Protein AF-A0A0S2FB53-F1 (afdb_monomer_lite)

Structure (mmCIF, N/CA/C/O backbone):
data_AF-A0A0S2FB53-F1
#
_entry.id   AF-A0A0S2FB53-F1
#
loop_
_atom_site.group_PDB
_atom_site.id
_atom_site.type_symbol
_atom_site.label_atom_id
_atom_site.label_alt_id
_atom_site.label_comp_id
_atom_site.label_asym_id
_atom_site.label_entity_id
_atom_site.label_seq_id
_atom_site.pdbx_PDB_ins_code
_atom_site.Cartn_x
_atom_site.Cartn_y
_atom_site.Cartn_z
_atom_site.occupancy
_atom_site.B_iso_or_equiv
_atom_site.auth_seq_id
_atom_site.auth_comp_id
_atom_site.auth_asym_id
_atom_site.auth_atom_id
_atom_site.pdbx_PDB_model_num
ATOM 1 N N . MET A 1 1 ? -30.052 -20.553 -35.237 1.00 57.91 1 MET A N 1
ATOM 2 C CA . MET A 1 1 ? -29.019 -20.891 -34.226 1.00 57.91 1 MET A CA 1
ATOM 3 C C . MET A 1 1 ? -27.598 -20.656 -34.739 1.00 57.91 1 MET A C 1
ATOM 5 O O . MET A 1 1 ? -26.773 -20.270 -33.929 1.00 57.91 1 MET A O 1
ATOM 9 N N . ALA A 1 2 ? -27.285 -20.896 -36.022 1.00 72.06 2 ALA A N 1
ATOM 10 C CA . ALA A 1 2 ? -25.935 -20.673 -36.561 1.00 72.06 2 ALA A CA 1
ATOM 11 C C . ALA A 1 2 ? -25.561 -19.177 -36.659 1.00 72.06 2 ALA A C 1
ATOM 13 O O . ALA A 1 2 ? -24.557 -18.786 -36.080 1.00 72.06 2 ALA A O 1
ATOM 14 N N . GLU A 1 3 ? -26.412 -18.334 -37.256 1.00 69.69 3 GLU A N 1
ATOM 15 C CA . GLU A 1 3 ? -26.141 -16.888 -37.428 1.00 69.69 3 GLU A CA 1
ATOM 16 C C . GLU A 1 3 ? -25.945 -16.129 -36.108 1.00 69.69 3 GLU A C 1
ATOM 18 O O . GLU A 1 3 ? -25.018 -15.338 -35.982 1.00 69.69 3 GLU A O 1
ATOM 23 N N . ALA A 1 4 ? -26.752 -16.418 -35.081 1.00 72.75 4 ALA A N 1
ATOM 24 C CA . ALA A 1 4 ? -26.628 -15.762 -33.773 1.00 72.75 4 ALA A CA 1
ATOM 25 C C . ALA A 1 4 ? -25.295 -16.066 -33.058 1.00 72.75 4 ALA A C 1
ATOM 27 O O . ALA A 1 4 ? -24.886 -15.324 -32.171 1.00 72.75 4 ALA A O 1
ATOM 28 N N . ARG A 1 5 ? -24.602 -17.156 -33.423 1.00 76.38 5 ARG A N 1
ATOM 29 C CA . ARG A 1 5 ? -23.259 -17.456 -32.895 1.00 76.38 5 ARG A CA 1
ATOM 30 C C . ARG A 1 5 ? -22.167 -16.671 -33.611 1.00 76.38 5 ARG A C 1
ATOM 32 O O . ARG A 1 5 ? -21.131 -16.414 -33.013 1.00 76.38 5 ARG A O 1
ATOM 39 N N . GLU A 1 6 ? -22.391 -16.338 -34.875 1.00 78.06 6 GLU A N 1
ATOM 40 C CA . GLU A 1 6 ? -21.415 -15.660 -35.726 1.00 78.06 6 GLU A CA 1
ATOM 41 C C . GLU A 1 6 ? -21.522 -14.134 -35.603 1.00 78.06 6 GLU A C 1
ATOM 43 O O . GLU A 1 6 ? -20.508 -13.439 -35.617 1.00 78.06 6 GLU A O 1
ATOM 48 N N . HIS A 1 7 ? -22.737 -13.618 -35.400 1.00 80.38 7 HIS A N 1
ATOM 49 C CA . HIS A 1 7 ? -23.019 -12.179 -35.372 1.00 80.38 7 HIS A CA 1
ATOM 50 C C . HIS A 1 7 ? -23.513 -11.655 -34.017 1.00 80.38 7 HIS A C 1
ATOM 52 O O . HIS A 1 7 ? -23.553 -10.444 -33.813 1.00 80.38 7 HIS A O 1
ATOM 58 N N . GLY A 1 8 ? -23.821 -12.545 -33.071 1.00 71.94 8 GLY A N 1
ATOM 59 C CA . GLY A 1 8 ? -24.488 -12.188 -31.820 1.00 71.94 8 GLY A CA 1
ATOM 60 C C . GLY A 1 8 ? -26.012 -12.159 -31.964 1.00 71.94 8 GLY A C 1
ATOM 61 O O . GLY A 1 8 ? -26.556 -12.187 -33.065 1.00 71.94 8 GLY A O 1
ATOM 62 N N . ASP A 1 9 ? -26.713 -12.172 -30.831 1.00 82.06 9 ASP A N 1
ATOM 63 C CA . ASP A 1 9 ? -28.168 -11.995 -30.781 1.00 82.06 9 ASP A CA 1
ATOM 64 C C . ASP A 1 9 ? -28.480 -10.508 -30.577 1.00 82.06 9 ASP A C 1
ATOM 66 O O . ASP A 1 9 ? -28.069 -9.938 -29.568 1.00 82.06 9 ASP A O 1
ATOM 70 N N . ASP A 1 10 ? -29.233 -9.893 -31.493 1.00 80.62 10 ASP A N 1
ATOM 71 C CA . ASP A 1 10 ? -29.646 -8.480 -31.415 1.00 80.62 10 ASP A CA 1
ATOM 72 C C . ASP A 1 10 ? -30.483 -8.157 -30.165 1.00 80.62 10 ASP A C 1
ATOM 74 O O . ASP A 1 10 ? -30.639 -6.995 -29.790 1.00 80.62 10 ASP A O 1
ATOM 78 N N . ARG A 1 11 ? -31.050 -9.176 -29.507 1.00 84.44 11 ARG A N 1
ATOM 79 C CA . ARG A 1 11 ? -31.791 -9.023 -28.245 1.00 84.44 11 ARG A CA 1
ATOM 80 C C . ARG A 1 11 ? -30.879 -9.001 -27.023 1.00 84.44 11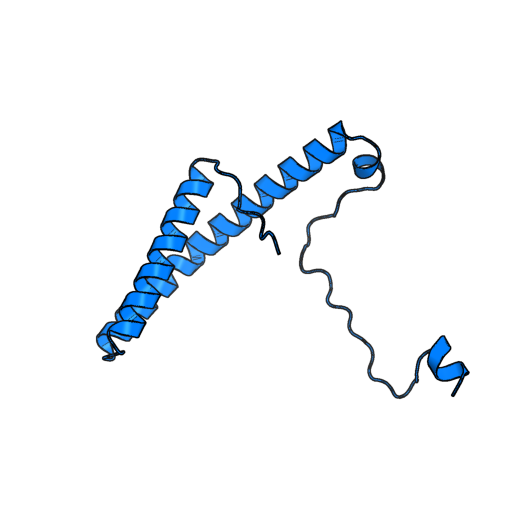 ARG A C 1
ATOM 82 O O . ARG A 1 11 ? -31.363 -8.741 -25.920 1.00 84.44 11 ARG A O 1
ATOM 89 N N . ALA A 1 12 ? -29.596 -9.318 -27.184 1.00 80.75 12 ALA A N 1
ATOM 90 C CA . ALA A 1 12 ? -28.641 -9.237 -26.096 1.00 80.75 12 ALA A CA 1
ATOM 91 C C . ALA A 1 12 ? -28.331 -7.761 -25.785 1.00 80.75 12 ALA A C 1
ATOM 93 O O . ALA A 1 12 ? -28.135 -6.965 -26.706 1.00 80.75 12 ALA A O 1
ATOM 94 N N . PRO A 1 13 ? -28.262 -7.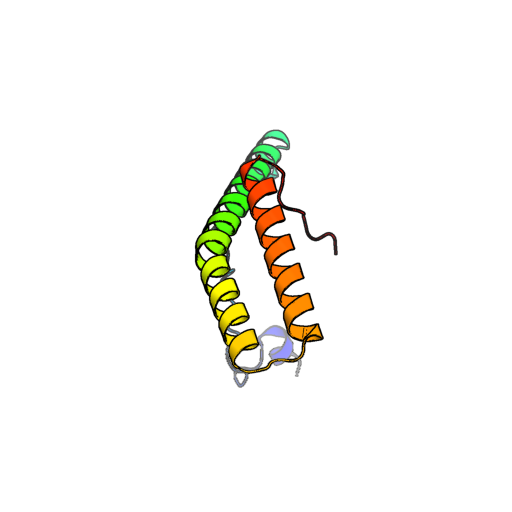370 -24.500 1.00 80.81 13 PRO A N 1
ATOM 95 C CA . PRO A 1 13 ? -27.767 -6.048 -24.142 1.00 80.81 13 PRO A CA 1
ATOM 96 C C . PRO A 1 13 ? -26.323 -5.878 -24.649 1.00 80.81 13 PRO A C 1
ATOM 98 O O . PRO A 1 13 ? -25.566 -6.856 -24.682 1.00 80.81 13 PRO A O 1
ATOM 101 N N . PRO A 1 14 ? -25.916 -4.657 -25.040 1.00 81.00 14 PRO A N 1
ATOM 102 C CA . PRO A 1 14 ? -24.568 -4.413 -25.531 1.00 81.00 14 PRO A CA 1
ATOM 103 C C . PRO A 1 14 ? -23.534 -4.797 -24.468 1.00 81.00 14 PRO A C 1
ATOM 105 O O . PRO A 1 14 ? -23.666 -4.451 -23.294 1.00 81.00 14 PRO A O 1
ATOM 108 N N . ILE A 1 15 ? -22.484 -5.506 -24.885 1.00 77.50 15 ILE A N 1
ATOM 109 C CA . ILE A 1 15 ? -21.343 -5.796 -24.015 1.00 77.50 15 ILE A CA 1
ATOM 110 C C . ILE A 1 15 ? -20.511 -4.519 -23.916 1.00 77.50 15 ILE A C 1
ATOM 112 O O . ILE A 1 15 ? -19.707 -4.217 -24.801 1.00 77.50 15 ILE A O 1
ATOM 116 N N . GLU A 1 16 ? -20.687 -3.772 -22.831 1.00 77.31 16 GLU A N 1
ATOM 117 C CA . GLU A 1 16 ? -19.760 -2.710 -22.458 1.00 77.31 16 GLU A CA 1
ATOM 118 C C . GLU A 1 16 ? -18.432 -3.355 -22.062 1.00 77.31 16 GLU A C 1
ATOM 120 O O . GLU A 1 16 ? -18.283 -3.940 -20.988 1.00 77.31 16 GLU A O 1
ATOM 125 N N . ARG A 1 17 ? -17.449 -3.301 -22.966 1.00 70.56 17 ARG A N 1
ATOM 126 C CA . ARG A 1 17 ? -16.083 -3.670 -22.601 1.00 70.56 17 ARG A CA 1
ATOM 127 C C . ARG A 1 17 ? -15.587 -2.601 -21.632 1.00 70.56 17 ARG A C 1
ATOM 129 O O . ARG A 1 17 ? -15.595 -1.431 -22.024 1.00 70.56 17 ARG A O 1
ATOM 136 N N . PRO A 1 18 ? -15.147 -2.961 -20.413 1.00 63.44 18 PRO A N 1
ATOM 137 C CA . PRO A 1 18 ? -14.517 -1.987 -19.545 1.00 63.44 18 PRO A CA 1
ATOM 138 C C . PRO A 1 18 ? -13.353 -1.376 -20.321 1.00 63.44 18 PRO A C 1
ATOM 140 O O . PRO A 1 18 ? -12.498 -2.092 -20.852 1.00 63.44 18 PRO A O 1
ATOM 143 N N . VAL A 1 19 ? -13.366 -0.049 -20.448 1.00 57.66 19 VAL A N 1
ATOM 144 C CA . VAL A 1 19 ? -12.200 0.685 -20.932 1.00 57.66 19 VAL A CA 1
ATOM 145 C C . VAL A 1 19 ? -11.062 0.272 -20.004 1.00 57.66 19 VAL A C 1
ATOM 147 O O . VAL A 1 19 ? -11.250 0.370 -18.790 1.00 57.66 19 VAL A O 1
ATOM 150 N N . PRO A 1 20 ? -9.934 -0.254 -20.513 1.00 57.84 20 PRO A N 1
ATOM 151 C CA . PRO A 1 20 ? -8.848 -0.668 -19.642 1.00 57.84 20 PRO A CA 1
ATOM 152 C C . PRO A 1 20 ? -8.494 0.503 -18.720 1.00 57.84 20 PRO A C 1
ATOM 154 O O . PRO A 1 20 ? -8.110 1.571 -19.189 1.00 57.84 20 PRO A O 1
ATOM 157 N N . GLU A 1 21 ? -8.647 0.305 -17.406 1.00 53.78 21 GLU A N 1
ATOM 158 C CA . GLU A 1 21 ? -8.446 1.330 -16.362 1.00 53.78 21 GLU A CA 1
ATOM 159 C C . GLU A 1 21 ? -7.007 1.876 -16.316 1.00 53.78 21 GLU A C 1
ATOM 161 O O . GLU A 1 21 ? -6.698 2.839 -15.618 1.00 53.78 21 GLU A O 1
ATOM 166 N N . SER A 1 22 ? -6.120 1.323 -17.136 1.00 51.56 22 SER A N 1
ATOM 167 C CA . SER A 1 22 ? -4.817 1.880 -17.443 1.00 51.56 22 SER A CA 1
ATOM 168 C C . SER A 1 22 ? -4.938 2.929 -18.557 1.00 51.56 22 SER A C 1
ATOM 170 O O . SER A 1 22 ? -4.861 2.618 -19.744 1.00 51.56 22 SER A O 1
ATOM 172 N N . GLN A 1 23 ? -4.979 4.209 -18.178 1.00 51.34 23 GLN A N 1
ATOM 173 C CA . GLN A 1 23 ? -4.667 5.330 -19.087 1.00 51.34 23 GLN A CA 1
ATOM 174 C C . GLN A 1 23 ? -3.178 5.361 -19.503 1.00 51.34 23 GLN A C 1
ATOM 176 O O . GLN A 1 23 ? -2.705 6.330 -20.097 1.00 51.34 23 GLN A O 1
ATOM 181 N N . ALA A 1 24 ? -2.384 4.347 -19.143 1.00 56.62 24 ALA A N 1
ATOM 182 C CA . ALA A 1 24 ? -1.042 4.191 -19.674 1.00 56.62 24 ALA A CA 1
ATOM 183 C C . ALA A 1 24 ? -1.129 3.628 -21.093 1.00 56.62 24 ALA A C 1
ATOM 185 O O . ALA A 1 24 ? -1.747 2.577 -21.275 1.00 56.62 24 ALA A O 1
ATOM 186 N N . PRO A 1 25 ? -0.498 4.262 -22.095 1.00 61.97 25 PRO A N 1
ATOM 187 C CA . PRO A 1 25 ? -0.260 3.564 -23.344 1.00 61.97 25 PRO A CA 1
ATOM 188 C C . PRO A 1 25 ? 0.559 2.308 -23.020 1.00 61.97 25 PRO A C 1
ATOM 190 O O . PRO A 1 25 ? 1.611 2.393 -22.379 1.00 61.97 25 PRO A O 1
ATOM 193 N N . GLY A 1 26 ? 0.038 1.143 -23.415 1.00 68.25 26 GLY A N 1
ATOM 194 C CA . GLY A 1 26 ? 0.792 -0.107 -23.370 1.00 68.25 26 GLY A CA 1
ATOM 195 C C . GLY A 1 26 ? 2.030 -0.033 -24.266 1.00 68.25 26 GLY A C 1
ATOM 196 O O . GLY A 1 26 ? 2.222 0.940 -25.000 1.00 68.25 26 GLY A O 1
ATOM 197 N N . ALA A 1 27 ? 2.871 -1.066 -24.214 1.00 75.00 27 ALA A N 1
ATOM 198 C CA . ALA A 1 27 ? 4.049 -1.140 -25.071 1.00 75.00 27 ALA A CA 1
ATOM 199 C C . ALA A 1 27 ? 3.644 -1.000 -26.543 1.00 75.00 27 ALA A C 1
ATOM 201 O O . ALA A 1 27 ? 2.750 -1.687 -27.040 1.00 75.00 27 ALA A O 1
ATOM 202 N N . THR A 1 28 ? 4.305 -0.092 -27.241 1.00 79.75 28 THR A N 1
ATOM 203 C CA . THR A 1 28 ? 4.119 0.091 -28.679 1.00 79.75 28 THR A CA 1
ATOM 204 C C . THR A 1 28 ? 4.744 -1.070 -29.461 1.00 79.75 28 THR A C 1
ATOM 206 O O . THR A 1 28 ? 5.655 -1.747 -28.984 1.00 79.75 28 THR A O 1
ATOM 209 N N . ALA A 1 29 ? 4.303 -1.290 -30.704 1.00 78.69 29 ALA A N 1
ATOM 210 C CA . ALA A 1 29 ? 4.839 -2.365 -31.547 1.00 78.69 29 ALA A CA 1
ATOM 211 C C . ALA A 1 29 ? 6.363 -2.267 -31.771 1.00 78.69 29 ALA A C 1
ATOM 213 O O . ALA A 1 29 ? 7.035 -3.289 -31.878 1.00 78.69 29 ALA A O 1
ATOM 214 N N . TRP A 1 30 ? 6.920 -1.049 -31.796 1.00 76.44 30 TRP A N 1
ATOM 215 C CA . TRP A 1 30 ? 8.365 -0.844 -31.910 1.00 76.44 30 TRP A CA 1
ATOM 216 C C . TRP A 1 30 ? 9.103 -1.208 -30.611 1.00 76.44 30 TRP A C 1
ATOM 218 O O . TRP A 1 30 ? 10.171 -1.813 -30.673 1.00 76.44 30 TRP A O 1
ATOM 228 N N . GLU A 1 31 ? 8.525 -0.927 -29.439 1.00 79.31 31 GLU A N 1
ATOM 229 C CA .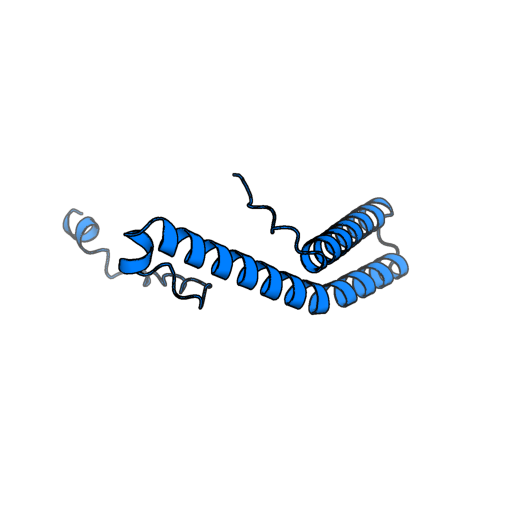 GLU A 1 31 ? 9.105 -1.285 -28.131 1.00 79.31 31 GLU A CA 1
ATOM 230 C C . GLU A 1 31 ? 9.131 -2.786 -27.893 1.00 79.31 31 GLU A C 1
ATOM 232 O O . GLU A 1 31 ? 10.064 -3.293 -27.281 1.00 79.31 31 GLU A O 1
ATOM 237 N N . LEU A 1 32 ? 8.125 -3.498 -28.400 1.00 82.44 32 LEU A N 1
ATOM 238 C CA . LEU A 1 32 ? 8.046 -4.954 -28.302 1.00 82.44 32 LEU A CA 1
ATOM 239 C C . LEU A 1 32 ? 9.057 -5.669 -29.209 1.00 82.44 32 LEU A C 1
ATOM 241 O O . LEU A 1 32 ? 9.341 -6.844 -28.995 1.00 82.44 32 LEU A O 1
ATOM 245 N N . SER A 1 33 ? 9.589 -4.981 -30.221 1.00 85.62 33 SER A N 1
ATOM 246 C CA . SER A 1 33 ? 10.472 -5.582 -31.227 1.00 85.62 33 SER A CA 1
ATOM 247 C C . SER A 1 33 ? 11.962 -5.574 -30.852 1.00 85.62 33 SER A C 1
ATOM 249 O O . SER A 1 33 ? 12.740 -6.309 -31.455 1.00 85.62 33 SER A O 1
ATOM 251 N N . ASP A 1 34 ? 12.362 -4.782 -29.850 1.00 90.50 34 ASP A N 1
ATOM 252 C CA . ASP A 1 34 ? 13.754 -4.627 -29.408 1.00 90.50 34 ASP A CA 1
ATOM 253 C C . ASP A 1 34 ? 13.871 -4.901 -27.893 1.00 90.50 34 ASP A C 1
ATOM 255 O O . ASP A 1 34 ? 13.282 -4.165 -27.094 1.00 90.50 34 ASP A O 1
ATOM 259 N N . PRO A 1 35 ? 14.661 -5.906 -27.461 1.00 87.94 35 PRO A N 1
ATOM 260 C CA . PRO A 1 35 ? 14.848 -6.232 -26.046 1.00 87.94 35 PRO A CA 1
ATOM 261 C C . PRO A 1 35 ? 15.317 -5.060 -25.170 1.00 87.94 35 PRO A C 1
ATOM 263 O O . PRO A 1 35 ? 14.931 -4.968 -24.002 1.00 87.94 35 PRO A O 1
ATOM 266 N N . VAL A 1 36 ? 16.143 -4.154 -25.703 1.00 90.62 36 VAL A N 1
ATOM 267 C CA . VAL A 1 36 ? 16.628 -2.982 -24.960 1.00 90.62 36 VAL A CA 1
ATOM 268 C C . VAL A 1 36 ? 15.479 -2.007 -24.722 1.00 90.62 36 VAL A C 1
ATOM 270 O O . VAL A 1 36 ? 15.295 -1.520 -23.605 1.00 90.62 36 VAL A O 1
ATOM 273 N N . ARG A 1 37 ? 14.659 -1.767 -25.749 1.00 86.19 37 ARG A N 1
ATOM 274 C CA . ARG A 1 37 ? 13.493 -0.875 -25.670 1.00 86.19 37 ARG A CA 1
ATOM 275 C C . ARG A 1 37 ? 12.398 -1.433 -24.782 1.00 86.19 37 ARG A C 1
ATOM 277 O O . ARG A 1 37 ? 11.810 -0.688 -23.997 1.00 86.19 37 ARG A O 1
ATOM 284 N N . TYR A 1 38 ? 12.177 -2.738 -24.847 1.00 86.31 38 TYR A N 1
ATOM 285 C CA . TYR A 1 38 ? 11.244 -3.414 -23.964 1.00 86.31 38 TYR A CA 1
ATOM 286 C C . TYR A 1 38 ? 11.637 -3.224 -22.491 1.00 86.31 38 TYR A C 1
ATOM 288 O O . TYR A 1 38 ? 10.813 -2.828 -21.667 1.00 86.31 38 TYR A O 1
ATOM 296 N N . ARG A 1 39 ? 12.927 -3.366 -22.164 1.00 87.81 39 ARG A N 1
ATOM 297 C CA . ARG A 1 39 ? 13.430 -3.116 -20.806 1.00 87.81 39 ARG A CA 1
ATOM 298 C C . ARG A 1 39 ? 13.233 -1.664 -20.353 1.00 87.81 39 ARG A C 1
ATOM 300 O O . ARG A 1 39 ? 12.906 -1.417 -19.192 1.00 87.81 39 ARG A O 1
ATOM 307 N N . GLU A 1 40 ? 13.411 -0.687 -21.242 1.00 87.88 40 GLU A N 1
ATOM 308 C CA . GLU A 1 40 ? 13.114 0.723 -20.941 1.00 87.88 40 GLU A CA 1
ATOM 309 C C . GLU A 1 40 ? 11.626 0.943 -20.635 1.00 87.88 40 GLU A C 1
ATOM 311 O O . GLU A 1 40 ? 11.293 1.681 -19.700 1.00 87.88 40 GLU A O 1
ATOM 316 N N . TYR A 1 41 ? 10.740 0.297 -21.396 1.00 86.94 41 TYR A N 1
ATOM 317 C CA . TYR A 1 41 ? 9.298 0.315 -21.163 1.00 86.94 41 TYR A CA 1
ATOM 318 C C . TYR A 1 41 ? 8.941 -0.263 -19.787 1.00 86.94 41 TYR A C 1
ATOM 320 O O . TYR A 1 41 ? 8.240 0.400 -19.017 1.00 86.94 41 TYR A O 1
ATOM 328 N N . GLU A 1 42 ? 9.489 -1.424 -19.420 1.00 87.44 42 GLU A N 1
ATOM 329 C CA . GLU A 1 42 ? 9.251 -2.042 -18.109 1.00 87.44 42 GLU A CA 1
ATOM 330 C C . GLU A 1 42 ? 9.689 -1.132 -16.959 1.00 87.44 42 GLU A C 1
ATOM 332 O O . GLU A 1 42 ? 8.944 -0.929 -15.999 1.00 87.44 42 GLU A O 1
ATOM 337 N N . LEU A 1 43 ? 10.862 -0.503 -17.073 1.00 88.38 43 LEU A N 1
ATOM 338 C CA . LEU A 1 43 ? 11.351 0.436 -16.063 1.00 88.38 43 LEU A CA 1
ATOM 339 C C . LEU A 1 43 ? 10.438 1.663 -15.916 1.00 88.38 43 LEU A C 1
ATOM 341 O O . LEU A 1 43 ? 10.250 2.159 -14.802 1.00 88.38 43 LEU A O 1
ATOM 345 N N . ARG A 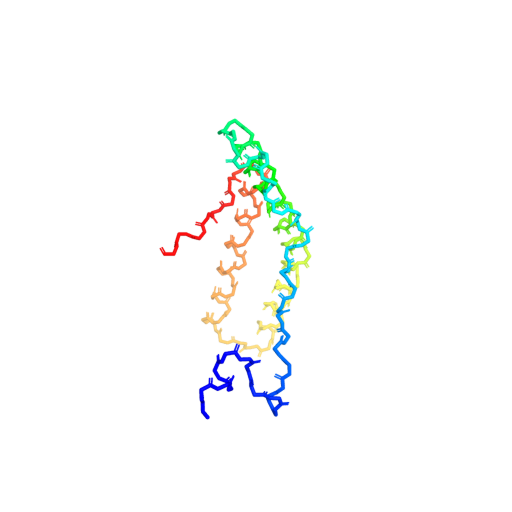1 44 ? 9.861 2.173 -17.013 1.00 88.06 44 ARG A N 1
ATOM 346 C CA . ARG A 1 44 ? 8.857 3.249 -16.947 1.00 88.06 44 ARG A CA 1
ATOM 347 C C . ARG A 1 44 ? 7.579 2.769 -16.264 1.00 88.06 44 ARG A C 1
ATOM 349 O O . ARG A 1 44 ? 7.076 3.481 -15.396 1.00 88.06 44 ARG A O 1
ATOM 356 N N . GLY A 1 45 ? 7.106 1.570 -16.602 1.00 85.88 45 GLY A N 1
ATOM 357 C CA . GLY A 1 45 ? 5.944 0.946 -15.967 1.00 85.88 45 GLY A CA 1
ATOM 358 C C . GLY A 1 45 ? 6.127 0.782 -14.458 1.00 85.88 45 GLY A C 1
ATOM 359 O O . GLY A 1 45 ? 5.290 1.232 -13.680 1.00 85.88 45 GLY A O 1
ATOM 360 N N . GLN A 1 46 ? 7.271 0.247 -14.025 1.00 87.19 46 GLN A N 1
ATOM 361 C CA . GLN A 1 46 ? 7.599 0.079 -12.605 1.00 87.19 46 GLN A CA 1
ATOM 362 C C . GLN A 1 46 ? 7.655 1.414 -11.852 1.00 87.19 46 GLN A C 1
ATOM 364 O O . GLN A 1 46 ? 7.139 1.516 -10.737 1.00 87.19 46 GLN A O 1
ATOM 369 N N . ARG A 1 47 ? 8.256 2.455 -12.449 1.00 88.31 47 ARG A N 1
ATOM 370 C CA . ARG A 1 47 ? 8.294 3.800 -11.848 1.00 88.31 47 ARG A CA 1
ATOM 371 C C . ARG A 1 47 ? 6.897 4.383 -11.675 1.00 88.31 47 ARG A C 1
ATOM 373 O O . ARG A 1 47 ? 6.607 4.933 -10.616 1.00 88.31 47 ARG A O 1
ATOM 380 N N . ARG A 1 48 ? 6.044 4.243 -12.689 1.00 88.12 48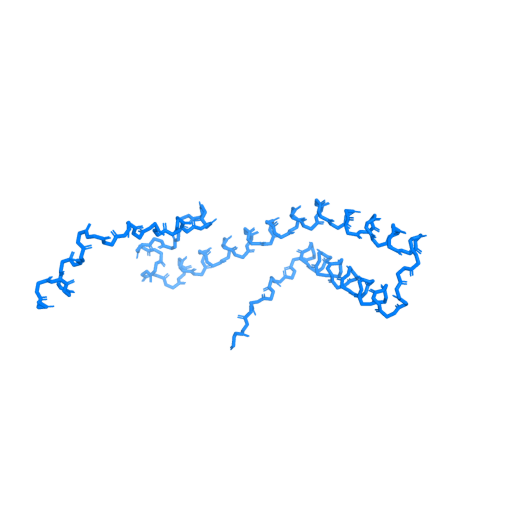 ARG A N 1
ATOM 381 C CA . ARG A 1 48 ? 4.662 4.721 -12.646 1.00 88.12 48 ARG A CA 1
ATOM 382 C C . ARG A 1 48 ? 3.853 3.994 -11.574 1.00 88.12 48 ARG A C 1
ATOM 384 O O . ARG A 1 48 ? 3.274 4.652 -10.721 1.00 88.12 48 ARG A O 1
ATOM 391 N N . LEU A 1 49 ? 3.900 2.661 -11.557 1.00 87.00 49 LEU A N 1
ATOM 392 C CA . LEU A 1 49 ? 3.205 1.848 -10.556 1.00 87.00 49 LEU A CA 1
ATOM 393 C C . LEU A 1 49 ? 3.631 2.223 -9.129 1.00 87.00 49 LEU A C 1
ATOM 395 O O . LEU A 1 49 ? 2.797 2.354 -8.237 1.00 87.00 49 LEU A O 1
ATOM 399 N N . ARG A 1 50 ? 4.933 2.450 -8.916 1.00 90.06 50 ARG A N 1
ATOM 400 C CA . ARG A 1 50 ? 5.458 2.941 -7.636 1.00 90.06 50 ARG A CA 1
ATOM 401 C C . ARG A 1 50 ? 4.849 4.292 -7.257 1.00 90.06 50 ARG A C 1
ATOM 403 O O . ARG A 1 50 ? 4.433 4.455 -6.116 1.00 90.06 50 ARG A O 1
ATOM 410 N N . GLN A 1 51 ? 4.824 5.255 -8.177 1.00 90.75 51 GLN A N 1
ATOM 411 C CA . GLN A 1 51 ? 4.274 6.590 -7.918 1.00 90.75 51 GLN A CA 1
ATOM 412 C C . GLN A 1 51 ? 2.779 6.532 -7.593 1.00 90.75 51 GLN A C 1
ATOM 414 O O . GLN A 1 51 ? 2.361 7.098 -6.587 1.00 90.75 51 GLN A O 1
ATOM 419 N N . GLU A 1 52 ? 2.000 5.799 -8.388 1.00 90.94 52 GLU A N 1
ATOM 420 C CA . GLU A 1 52 ? 0.558 5.629 -8.181 1.00 90.94 52 GLU A CA 1
ATOM 421 C C . GLU A 1 52 ? 0.263 4.968 -6.828 1.00 90.94 52 GLU A C 1
ATOM 423 O O . GLU A 1 52 ? -0.573 5.461 -6.070 1.00 90.94 52 GLU A O 1
ATOM 428 N N . TYR A 1 53 ? 1.010 3.917 -6.468 1.00 91.06 53 TYR A N 1
ATOM 429 C CA . TYR A 1 53 ? 0.886 3.290 -5.152 1.00 91.06 53 TYR A CA 1
ATOM 430 C C . TYR A 1 53 ? 1.191 4.277 -4.021 1.00 91.06 53 TYR A C 1
ATOM 432 O O . TYR A 1 53 ? 0.441 4.347 -3.050 1.00 91.06 53 TYR A O 1
ATOM 440 N N . LEU A 1 54 ? 2.295 5.030 -4.116 1.00 94.19 54 LEU A N 1
ATOM 441 C CA . LEU A 1 54 ? 2.684 5.984 -3.075 1.00 94.19 54 LEU A CA 1
ATOM 442 C C . LEU A 1 54 ? 1.627 7.076 -2.894 1.00 94.19 54 LEU A C 1
ATOM 444 O O . LEU A 1 54 ? 1.264 7.360 -1.755 1.00 94.19 54 LEU A O 1
ATOM 448 N N . MET A 1 55 ? 1.089 7.618 -3.988 1.00 94.06 55 MET A N 1
ATOM 449 C CA . MET A 1 55 ? 0.009 8.608 -3.945 1.00 94.06 55 MET A CA 1
ATOM 450 C C . MET A 1 55 ? -1.254 8.046 -3.284 1.00 94.06 55 MET A C 1
ATOM 452 O O . MET A 1 55 ? -1.816 8.677 -2.388 1.00 94.06 55 MET A O 1
ATOM 456 N N . ALA A 1 56 ? -1.678 6.841 -3.676 1.00 94.06 56 ALA A N 1
ATOM 457 C CA . ALA A 1 56 ? -2.840 6.190 -3.078 1.00 94.06 56 ALA A CA 1
ATOM 458 C C . ALA A 1 56 ? -2.624 5.912 -1.581 1.00 94.06 56 ALA A C 1
ATOM 460 O O . ALA A 1 56 ? -3.496 6.191 -0.759 1.00 94.06 56 ALA A O 1
ATOM 461 N N . ALA A 1 57 ? -1.442 5.417 -1.202 1.00 93.50 57 ALA A N 1
ATOM 462 C CA . ALA A 1 57 ? -1.101 5.152 0.191 1.00 93.50 57 ALA A CA 1
ATOM 463 C C . ALA A 1 57 ? -1.087 6.437 1.035 1.00 93.50 57 ALA A C 1
ATOM 465 O O . ALA A 1 57 ? -1.602 6.432 2.151 1.00 93.50 57 ALA A O 1
ATOM 466 N N . GLU A 1 58 ? -0.547 7.541 0.511 1.00 95.12 58 GLU A N 1
ATOM 467 C CA . GLU A 1 58 ? -0.541 8.848 1.184 1.00 95.12 58 GLU A CA 1
ATOM 468 C C . GLU A 1 58 ? -1.954 9.382 1.438 1.00 95.12 58 GLU A C 1
ATOM 470 O O . GLU A 1 58 ? -2.214 9.943 2.503 1.00 95.12 58 GLU A O 1
ATOM 475 N N . GLN A 1 59 ? -2.875 9.164 0.499 1.00 95.88 59 GLN A N 1
ATOM 476 C CA . GLN A 1 59 ? -4.262 9.598 0.633 1.00 95.88 59 GLN A CA 1
ATOM 477 C C . GLN A 1 59 ? -5.083 8.700 1.571 1.00 95.88 59 GLN A C 1
ATOM 479 O O . GLN A 1 59 ? -5.906 9.196 2.347 1.00 95.88 59 GLN A O 1
ATOM 484 N N . GLU A 1 60 ? -4.898 7.383 1.490 1.00 95.62 60 GLU A N 1
ATOM 485 C CA . GLU A 1 60 ? -5.779 6.417 2.146 1.00 95.62 60 GLU A CA 1
ATOM 486 C C . GLU A 1 60 ? -5.323 6.049 3.560 1.00 95.62 60 GLU A C 1
ATOM 488 O O . GLU A 1 60 ? -6.162 5.957 4.457 1.00 95.62 60 GLU A O 1
ATOM 493 N N . LEU A 1 61 ? -4.019 5.876 3.818 1.00 96.69 61 LEU A N 1
ATOM 494 C CA . LEU A 1 61 ? -3.519 5.443 5.135 1.00 96.69 61 LEU A CA 1
ATOM 495 C C . LEU A 1 61 ? -4.047 6.282 6.315 1.00 96.69 61 LEU A C 1
ATOM 497 O O . LEU A 1 61 ? -4.447 5.685 7.320 1.00 96.69 61 LEU A O 1
ATOM 501 N N . PRO A 1 62 ? -4.114 7.628 6.237 1.00 97.75 62 PRO A N 1
ATOM 502 C CA . PRO A 1 62 ? -4.698 8.434 7.308 1.00 97.75 62 PRO A CA 1
ATOM 503 C C . PRO A 1 62 ? -6.172 8.101 7.572 1.00 97.75 62 PRO A C 1
ATOM 505 O O . PRO A 1 62 ? -6.596 8.051 8.727 1.00 97.75 62 PRO A O 1
ATOM 508 N N . LYS A 1 63 ? -6.949 7.814 6.519 1.00 97.50 63 LYS A N 1
ATOM 509 C CA . LYS A 1 63 ? -8.366 7.440 6.635 1.00 97.50 63 LYS A CA 1
ATOM 510 C C . LYS A 1 63 ? -8.516 6.091 7.331 1.00 97.50 63 LYS A C 1
ATOM 512 O O . LYS A 1 63 ? -9.322 5.970 8.249 1.00 97.50 63 LYS A O 1
ATOM 517 N N . TRP A 1 64 ? -7.705 5.100 6.956 1.00 97.56 64 TRP A N 1
ATOM 518 C CA . TRP A 1 64 ? -7.706 3.781 7.598 1.00 97.56 64 TRP A CA 1
ATOM 519 C C . TRP A 1 64 ? -7.331 3.854 9.081 1.00 97.56 64 TRP A C 1
ATOM 521 O O . TRP A 1 64 ? -7.961 3.191 9.902 1.00 97.56 64 TRP A O 1
ATOM 531 N N . LYS A 1 65 ? -6.363 4.703 9.448 1.00 97.94 65 LYS A N 1
ATOM 532 C CA . LYS A 1 65 ? -6.016 4.958 10.856 1.00 97.94 65 LYS A CA 1
ATOM 533 C C . LYS A 1 65 ? -7.179 5.579 11.629 1.00 97.94 65 LYS A C 1
ATOM 535 O O . LYS A 1 65 ? -7.532 5.080 12.693 1.00 97.94 65 LYS A O 1
ATOM 540 N N . ALA A 1 66 ? -7.829 6.596 11.066 1.00 98.12 66 ALA A N 1
ATOM 541 C CA . ALA A 1 66 ? -8.999 7.213 11.689 1.00 98.12 66 ALA A CA 1
ATOM 542 C C . ALA A 1 66 ? -10.169 6.222 11.849 1.00 98.12 66 ALA A C 1
ATOM 544 O O . ALA A 1 66 ? -10.848 6.216 12.877 1.00 98.12 66 ALA A O 1
ATOM 545 N N . LEU A 1 67 ? -10.394 5.349 10.860 1.00 97.69 67 LEU A N 1
ATOM 546 C CA . LEU A 1 67 ? -11.393 4.281 10.943 1.00 97.69 67 LEU A CA 1
ATOM 547 C C . LEU A 1 67 ? -11.057 3.265 12.037 1.00 97.69 67 LEU A C 1
ATOM 549 O O . LEU A 1 67 ? -11.954 2.855 12.771 1.00 97.69 67 LEU A O 1
ATOM 553 N N . LEU A 1 68 ? -9.784 2.891 12.178 1.00 97.88 68 LEU A N 1
ATOM 554 C CA . LEU A 1 68 ? -9.326 2.010 13.247 1.00 97.88 68 LEU A CA 1
ATOM 555 C C . LEU A 1 68 ? -9.583 2.623 14.629 1.00 97.88 68 LEU A C 1
ATOM 557 O O . LEU A 1 68 ? -10.101 1.943 15.514 1.00 97.88 68 LEU A O 1
ATOM 561 N N . ASP A 1 69 ? -9.270 3.905 14.815 1.00 97.94 69 ASP A N 1
ATOM 562 C CA . ASP A 1 69 ? -9.521 4.601 16.080 1.00 97.94 69 ASP A CA 1
ATOM 563 C C . ASP A 1 69 ? -11.018 4.683 16.391 1.00 97.94 69 ASP A C 1
ATOM 565 O O . ASP A 1 69 ? -11.441 4.410 17.517 1.00 97.94 69 ASP A O 1
ATOM 569 N N . ARG A 1 70 ? -11.846 4.951 15.375 1.00 97.94 70 ARG A N 1
ATOM 570 C CA . ARG A 1 70 ? -13.304 4.917 15.518 1.00 97.94 70 ARG A CA 1
ATOM 571 C C . ARG A 1 70 ? -13.815 3.522 15.883 1.00 97.94 70 ARG A C 1
ATOM 573 O O . ARG A 1 70 ? -14.675 3.416 16.751 1.00 97.94 70 ARG A O 1
ATOM 580 N N . ALA A 1 71 ? -13.278 2.469 15.268 1.00 96.88 71 ALA A N 1
ATOM 581 C CA . ALA A 1 71 ? -13.647 1.086 15.560 1.00 96.88 71 ALA A CA 1
ATOM 582 C C . ALA A 1 71 ? -13.296 0.691 17.004 1.00 96.88 71 ALA A C 1
ATOM 584 O O . ALA A 1 71 ? -14.079 0.009 17.668 1.00 96.88 71 ALA A O 1
ATOM 585 N N . ARG A 1 72 ? -12.153 1.161 17.525 1.00 96.88 72 ARG A N 1
ATOM 586 C CA . ARG A 1 72 ? -11.794 0.986 18.943 1.00 96.88 72 ARG A CA 1
ATOM 587 C C . ARG A 1 72 ? -12.801 1.679 19.854 1.00 96.88 72 ARG A C 1
ATOM 589 O O . ARG A 1 72 ? -13.283 1.065 20.800 1.00 96.88 72 ARG A O 1
ATOM 596 N N . ALA A 1 73 ? -13.149 2.929 19.546 1.00 97.50 73 ALA A N 1
ATOM 597 C CA . ALA A 1 73 ? -14.108 3.702 20.331 1.00 97.50 73 ALA A CA 1
ATOM 598 C C . ALA A 1 73 ? -15.523 3.097 20.309 1.00 97.50 73 ALA A C 1
ATOM 600 O O . ALA A 1 73 ? -16.247 3.199 21.294 1.00 97.50 73 ALA A O 1
ATOM 601 N N . SER A 1 74 ? -15.912 2.432 19.216 1.00 96.81 74 SER A N 1
ATOM 602 C CA . SER A 1 74 ? -17.202 1.741 19.103 1.00 96.81 74 SER A CA 1
ATOM 603 C C . SER A 1 74 ? -17.209 0.323 19.687 1.00 96.81 74 SER A C 1
ATOM 605 O O . SER A 1 74 ? -18.196 -0.387 19.516 1.00 96.81 74 SER A O 1
ATOM 607 N N . GLY A 1 75 ? -16.125 -0.119 20.332 1.00 97.06 75 GLY A N 1
ATOM 608 C CA . GLY A 1 75 ? -16.053 -1.436 20.967 1.00 97.06 75 GLY A CA 1
ATOM 609 C C . GLY A 1 75 ? -15.942 -2.608 19.988 1.00 97.06 75 GLY A C 1
ATOM 610 O O . GLY A 1 75 ? -16.450 -3.691 20.274 1.00 97.06 75 GLY A O 1
ATOM 611 N N . ALA A 1 76 ? -15.309 -2.413 18.825 1.00 96.94 76 ALA A N 1
ATOM 612 C CA . ALA A 1 76 ? -15.085 -3.506 17.881 1.00 96.94 76 ALA A CA 1
ATOM 613 C C . ALA A 1 76 ? -14.250 -4.645 18.512 1.00 96.94 76 ALA A C 1
ATOM 615 O O . ALA A 1 76 ? -13.407 -4.386 19.377 1.00 96.94 76 ALA A O 1
ATOM 616 N N . PRO A 1 77 ? -14.436 -5.907 18.071 1.00 97.94 77 PRO A N 1
ATOM 617 C CA . PRO A 1 77 ? -13.733 -7.047 18.649 1.00 97.94 77 PRO A CA 1
ATOM 618 C C . PRO A 1 77 ? -12.203 -6.894 18.580 1.00 97.94 77 PRO A C 1
ATOM 620 O O . PRO A 1 77 ? -11.684 -6.502 17.530 1.00 97.94 77 PRO A O 1
ATOM 623 N N . PRO A 1 78 ? -11.450 -7.283 19.630 1.00 96.25 78 PRO A N 1
ATOM 624 C CA . PRO A 1 78 ? -9.991 -7.146 19.655 1.00 96.25 78 PRO A CA 1
ATOM 625 C C . PRO A 1 78 ? -9.278 -7.807 18.470 1.00 96.25 78 PRO A C 1
ATOM 627 O O . PRO A 1 78 ? -8.305 -7.260 17.960 1.00 96.25 78 PRO A O 1
ATOM 630 N N . ALA A 1 79 ? -9.787 -8.947 17.991 1.00 96.25 79 ALA A N 1
ATOM 631 C CA . ALA A 1 79 ? -9.232 -9.646 16.831 1.00 96.25 79 ALA A CA 1
ATOM 632 C C . ALA A 1 79 ? -9.321 -8.808 15.542 1.00 96.25 79 ALA A C 1
ATOM 634 O O . ALA A 1 79 ? -8.364 -8.750 14.776 1.00 96.25 79 ALA A O 1
ATOM 635 N N . VAL A 1 80 ? -10.438 -8.101 15.341 1.00 95.81 80 VAL A N 1
ATOM 636 C CA . VAL A 1 80 ? -10.648 -7.222 14.179 1.00 95.81 80 VAL A CA 1
ATOM 637 C C . VAL A 1 80 ? -9.725 -6.006 14.253 1.00 95.81 80 VAL A C 1
ATOM 639 O O . VAL A 1 80 ? -9.130 -5.612 13.251 1.00 95.81 80 VAL A O 1
ATOM 642 N N . ILE A 1 81 ? -9.560 -5.435 15.451 1.00 98.12 81 ILE A N 1
ATOM 643 C CA . ILE A 1 81 ? -8.620 -4.332 15.691 1.00 98.12 81 ILE A CA 1
ATOM 644 C C . ILE A 1 81 ? -7.182 -4.766 15.383 1.00 98.12 81 ILE A C 1
ATOM 646 O O . ILE A 1 81 ? -6.474 -4.043 14.683 1.00 98.12 81 ILE A O 1
ATOM 650 N N . ALA A 1 82 ? -6.769 -5.946 15.853 1.00 97.75 82 ALA A N 1
ATOM 651 C CA . ALA A 1 82 ? -5.430 -6.482 15.620 1.00 97.75 82 ALA A CA 1
ATOM 652 C C . ALA A 1 82 ? -5.158 -6.732 14.129 1.00 97.75 82 ALA A C 1
ATOM 654 O O . ALA A 1 82 ? -4.128 -6.305 13.608 1.00 97.75 82 ALA A O 1
ATOM 655 N N . GLU A 1 83 ? -6.104 -7.346 13.415 1.00 97.12 83 GLU A N 1
ATOM 656 C CA . GLU A 1 83 ? -5.971 -7.577 11.975 1.00 97.12 83 GLU A CA 1
ATOM 657 C C . GLU A 1 83 ? -5.845 -6.255 11.199 1.00 97.12 83 GLU A C 1
ATOM 659 O O . GLU A 1 83 ? -4.985 -6.113 10.325 1.00 97.12 83 GLU A O 1
ATOM 664 N N . ALA A 1 84 ? -6.672 -5.261 11.532 1.00 96.94 84 ALA A N 1
ATOM 665 C CA . ALA A 1 84 ? -6.612 -3.945 10.907 1.00 96.94 84 ALA A CA 1
ATOM 666 C C . ALA A 1 84 ? -5.276 -3.231 11.186 1.00 96.94 84 ALA A C 1
ATOM 668 O O . ALA A 1 84 ? -4.693 -2.641 10.274 1.00 96.94 84 ALA A O 1
ATOM 669 N N . GLN A 1 85 ? -4.751 -3.323 12.413 1.00 98.00 85 GLN A N 1
ATOM 670 C CA . GLN A 1 85 ? -3.430 -2.791 12.767 1.00 98.00 85 GLN A CA 1
ATOM 671 C C . GLN A 1 85 ? -2.313 -3.430 11.942 1.00 98.00 85 GLN A C 1
ATOM 673 O O . GLN A 1 85 ? -1.454 -2.716 11.422 1.00 98.00 85 GLN A O 1
ATOM 678 N N . ASP A 1 86 ? -2.328 -4.753 11.798 1.00 97.88 86 ASP A N 1
ATOM 679 C CA . ASP A 1 86 ? -1.311 -5.465 11.028 1.00 97.88 86 ASP A CA 1
ATOM 680 C C . ASP A 1 86 ? -1.366 -5.103 9.542 1.00 97.88 86 ASP A C 1
ATOM 682 O O . ASP A 1 86 ? -0.321 -4.901 8.918 1.00 97.88 86 ASP A O 1
ATOM 686 N N . LYS A 1 87 ? -2.567 -4.947 8.972 1.00 96.69 87 LYS A N 1
ATOM 687 C CA . LYS A 1 87 ? -2.731 -4.478 7.588 1.00 96.69 87 LYS A CA 1
ATOM 688 C C . LYS A 1 87 ? -2.179 -3.066 7.400 1.00 96.69 87 LYS A C 1
ATOM 690 O O . LYS A 1 87 ? -1.414 -2.848 6.463 1.00 96.69 87 LYS A O 1
ATOM 695 N N . ILE A 1 88 ? -2.493 -2.133 8.304 1.00 97.88 88 ILE A N 1
ATOM 696 C CA . ILE A 1 88 ? -1.943 -0.767 8.261 1.00 97.88 88 ILE A CA 1
ATOM 697 C C . ILE A 1 88 ? -0.412 -0.804 8.355 1.00 97.88 88 ILE A C 1
ATOM 699 O O . ILE A 1 88 ? 0.255 -0.206 7.513 1.00 97.88 88 ILE A O 1
ATOM 703 N N . ARG A 1 89 ? 0.157 -1.575 9.292 1.00 97.69 89 ARG A N 1
ATOM 704 C CA . ARG A 1 89 ? 1.615 -1.720 9.440 1.00 97.69 89 ARG A CA 1
ATOM 705 C C . ARG A 1 89 ? 2.272 -2.226 8.153 1.00 97.69 89 ARG A C 1
ATOM 707 O O . ARG A 1 89 ? 3.310 -1.710 7.747 1.00 97.69 89 ARG A O 1
ATOM 714 N N . ARG A 1 90 ? 1.687 -3.237 7.501 1.00 95.75 90 ARG A N 1
ATOM 715 C CA . ARG A 1 90 ? 2.210 -3.780 6.234 1.00 95.75 90 ARG A CA 1
ATOM 716 C C . ARG A 1 90 ? 2.173 -2.742 5.116 1.00 95.75 90 ARG A C 1
ATOM 718 O O . ARG A 1 90 ? 3.142 -2.630 4.371 1.00 95.75 90 ARG A O 1
ATOM 725 N N . LEU A 1 91 ? 1.096 -1.965 5.019 1.00 94.50 91 LEU A N 1
ATOM 726 C CA . LEU A 1 91 ? 0.979 -0.893 4.029 1.00 94.50 91 LEU A CA 1
ATOM 727 C C . LEU A 1 91 ? 2.025 0.212 4.252 1.00 94.50 91 LEU A C 1
ATOM 729 O O . LEU A 1 91 ? 2.622 0.677 3.282 1.00 94.50 91 LEU A O 1
ATOM 733 N N . GLU A 1 92 ? 2.300 0.589 5.503 1.00 95.69 92 GLU A N 1
ATOM 734 C CA . GLU A 1 92 ? 3.347 1.564 5.855 1.00 95.69 92 GLU A CA 1
ATOM 735 C C . GLU A 1 92 ? 4.757 1.044 5.555 1.00 95.69 92 GLU A C 1
ATOM 737 O O . GLU A 1 92 ? 5.583 1.759 4.979 1.00 95.69 92 GLU A O 1
ATOM 742 N N . ALA A 1 93 ? 5.032 -0.217 5.896 1.00 95.31 93 ALA A N 1
ATOM 743 C CA . ALA A 1 93 ? 6.293 -0.867 5.553 1.00 95.31 93 ALA A CA 1
ATOM 744 C C . ALA A 1 93 ? 6.495 -0.889 4.030 1.00 95.31 93 ALA A C 1
ATOM 746 O O . ALA A 1 93 ? 7.557 -0.516 3.535 1.00 95.31 93 ALA A O 1
ATOM 747 N N . ARG A 1 94 ? 5.441 -1.224 3.277 1.00 93.25 94 ARG A N 1
ATOM 748 C CA . ARG A 1 94 ? 5.454 -1.229 1.812 1.00 93.25 94 ARG A CA 1
ATOM 749 C C . ARG A 1 94 ? 5.693 0.163 1.230 1.00 93.25 94 ARG A C 1
ATOM 751 O O . ARG A 1 94 ? 6.507 0.314 0.323 1.00 93.25 94 ARG A O 1
ATOM 758 N N . GLN A 1 95 ? 5.016 1.185 1.752 1.00 94.19 95 GLN A N 1
ATOM 759 C CA . GLN A 1 95 ? 5.232 2.577 1.353 1.00 94.19 95 GLN A CA 1
ATOM 760 C C . GLN A 1 95 ? 6.694 2.991 1.577 1.00 94.19 95 GLN A C 1
ATOM 762 O O . GLN A 1 95 ? 7.299 3.629 0.717 1.00 94.19 95 GLN A O 1
ATOM 767 N N . THR A 1 96 ? 7.273 2.587 2.707 1.00 94.75 96 THR A N 1
ATOM 768 C CA . THR A 1 96 ? 8.665 2.888 3.063 1.00 94.75 96 THR A CA 1
ATOM 769 C C . THR A 1 96 ? 9.647 2.197 2.117 1.00 94.75 96 THR A C 1
ATOM 771 O O . THR A 1 96 ? 10.508 2.862 1.547 1.00 94.75 96 THR A O 1
ATOM 774 N N . ALA A 1 97 ? 9.467 0.899 1.861 1.00 92.62 97 ALA A N 1
ATOM 775 C CA . ALA A 1 97 ? 10.249 0.136 0.886 1.00 92.62 97 ALA A CA 1
ATOM 776 C C . ALA A 1 97 ? 10.222 0.785 -0.512 1.00 92.62 97 ALA A C 1
ATOM 778 O O . ALA A 1 97 ? 11.258 1.026 -1.133 1.00 92.62 97 ALA A O 1
ATOM 779 N N . LEU A 1 98 ? 9.032 1.163 -0.990 1.00 92.00 98 LEU A N 1
ATOM 780 C CA . LEU A 1 98 ? 8.865 1.818 -2.289 1.00 92.00 98 LEU A CA 1
ATOM 781 C C . LEU A 1 98 ? 9.530 3.202 -2.347 1.00 92.00 98 LEU A C 1
ATOM 783 O O . LEU A 1 98 ? 10.112 3.546 -3.379 1.00 92.00 98 LEU A O 1
ATOM 787 N N . ARG A 1 99 ? 9.499 3.985 -1.257 1.00 92.69 99 ARG A N 1
ATOM 788 C CA . ARG A 1 99 ? 10.243 5.257 -1.151 1.00 92.69 99 ARG A CA 1
ATOM 789 C C . ARG A 1 99 ? 11.756 5.043 -1.191 1.00 92.69 99 ARG A C 1
ATOM 791 O O . ARG A 1 99 ? 12.455 5.844 -1.803 1.00 92.69 99 ARG A O 1
ATOM 798 N N . ASN A 1 100 ? 12.238 3.937 -0.629 1.00 92.62 100 ASN A N 1
ATOM 799 C CA . ASN A 1 100 ? 13.646 3.533 -0.675 1.00 92.62 100 ASN A CA 1
ATOM 800 C C . ASN A 1 100 ? 14.073 2.972 -2.043 1.00 92.62 100 ASN A C 1
ATOM 802 O O . ASN A 1 100 ? 15.234 2.619 -2.235 1.00 92.62 100 ASN A O 1
ATOM 806 N N . GLY A 1 101 ? 13.157 2.909 -3.013 1.00 86.75 101 GLY A N 1
ATOM 807 C CA . GLY A 1 101 ? 13.450 2.468 -4.370 1.00 86.75 101 GLY A CA 1
ATOM 808 C C . GLY A 1 101 ? 13.321 0.965 -4.586 1.00 86.75 101 GLY A C 1
ATOM 809 O O . GLY A 1 101 ? 13.644 0.502 -5.683 1.00 86.75 101 GLY A O 1
ATOM 810 N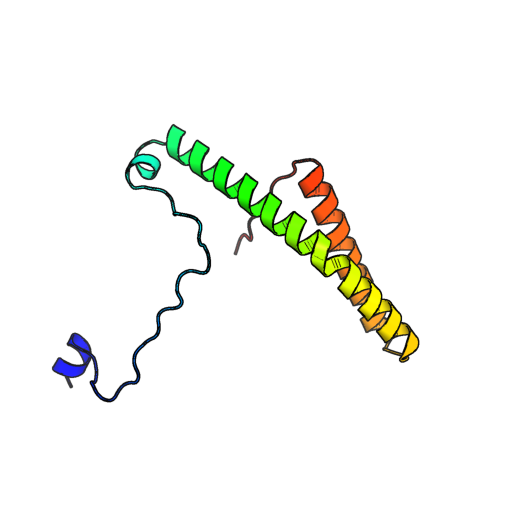 N . GLU A 1 102 ? 12.800 0.217 -3.611 1.00 85.94 102 GLU A N 1
ATOM 811 C CA . GLU A 1 102 ? 12.492 -1.198 -3.801 1.00 85.94 102 GLU A CA 1
ATOM 812 C C . GLU A 1 102 ? 11.432 -1.376 -4.906 1.00 85.94 102 GLU A C 1
ATOM 814 O O . GLU A 1 102 ? 10.582 -0.498 -5.137 1.00 85.94 102 GLU A O 1
ATOM 819 N N . PRO A 1 103 ? 11.498 -2.475 -5.672 1.00 74.38 103 PRO A N 1
ATOM 820 C CA . PRO A 1 103 ? 10.520 -2.739 -6.713 1.00 74.38 103 PRO A CA 1
ATOM 821 C C . PRO A 1 103 ? 9.147 -3.085 -6.106 1.00 74.38 103 PRO A C 1
ATOM 823 O O . PRO A 1 103 ? 9.076 -3.718 -5.046 1.00 74.38 103 PRO A O 1
ATOM 826 N N . PRO A 1 104 ? 8.034 -2.691 -6.758 1.00 69.69 104 PRO A N 1
ATOM 827 C CA . PRO A 1 104 ? 6.718 -3.251 -6.460 1.00 69.69 104 PRO A CA 1
ATOM 828 C C . PRO A 1 104 ? 6.768 -4.786 -6.575 1.00 69.69 104 PRO A C 1
ATOM 830 O O . PRO A 1 104 ? 7.314 -5.303 -7.545 1.00 69.69 104 PRO A O 1
ATOM 833 N N . GLU A 1 105 ? 6.235 -5.515 -5.590 1.00 67.25 105 GLU A N 1
ATOM 834 C CA . GLU A 1 105 ? 6.068 -6.966 -5.689 1.00 67.25 105 GLU A CA 1
ATOM 835 C C . GLU A 1 105 ? 5.108 -7.234 -6.843 1.00 67.25 105 GLU A C 1
ATOM 837 O O . GLU A 1 105 ? 3.965 -6.771 -6.843 1.00 67.25 105 GLU A O 1
ATOM 842 N N . THR A 1 106 ? 5.586 -7.945 -7.857 1.00 56.59 106 THR A N 1
ATOM 843 C CA . THR A 1 106 ? 4.716 -8.508 -8.881 1.00 56.59 106 THR A CA 1
ATOM 844 C C . THR A 1 106 ? 3.895 -9.601 -8.219 1.00 56.59 106 THR A C 1
ATOM 846 O O . THR A 1 106 ? 4.467 -10.502 -7.606 1.00 56.59 106 THR A O 1
ATOM 849 N N . ARG A 1 107 ? 2.565 -9.530 -8.320 1.00 45.41 107 ARG A N 1
ATOM 850 C CA . ARG A 1 107 ? 1.700 -10.642 -7.923 1.00 45.41 107 ARG A CA 1
ATOM 851 C C . ARG A 1 107 ? 2.036 -11.818 -8.839 1.00 45.41 107 ARG A C 1
ATOM 853 O O . ARG A 1 107 ? 1.619 -11.833 -9.990 1.00 45.41 107 ARG A O 1
ATOM 860 N N . THR A 1 108 ? 2.858 -12.741 -8.361 1.00 40.34 108 THR A N 1
ATOM 861 C CA . THR A 1 108 ? 3.007 -14.054 -8.981 1.00 40.34 108 THR A CA 1
ATOM 862 C C . THR A 1 108 ? 1.717 -14.803 -8.662 1.00 40.34 108 THR A C 1
ATOM 864 O O . THR A 1 108 ? 1.427 -15.035 -7.487 1.00 40.34 108 THR A O 1
ATOM 867 N N . GLU A 1 109 ? 0.889 -15.034 -9.680 1.00 33.75 109 GLU A N 1
ATOM 868 C CA . GLU A 1 109 ? -0.309 -15.882 -9.586 1.00 33.75 109 GLU A CA 1
ATOM 869 C C . GLU A 1 109 ? 0.056 -17.364 -9.458 1.00 33.75 109 GLU A C 1
ATOM 871 O O . GLU A 1 109 ? 1.099 -17.772 -10.025 1.00 33.75 109 GLU A O 1
#

Radius of gyration: 22.02 Å; chains: 1; bounding box: 48×30×58 Å

Foldseek 3Di:
DVVCVVPNDPPDDDPDDPPPPPPDDDQDPVLVVDPVSVVVRVVVVQVVVLVVLLVCLVVCLVVLVVVLVVCVVVVHDPVVSVVSVVVSVVSVVVSVCSVVVHTDDDPPD

pLDDT: mean 84.59, std 14.52, range [33.75, 98.12]

Secondary structure (DSSP, 8-state):
--HHHHH--TTSPP--PPPPS--SPPPPHHHHH-HHHHHHHHHHHHHHHHHHHHHHHHHHHHHHHHHHHHHHHTT--HHHHHHHHHHHHHHHHHHHHHHTTPPPPP---

Organism: Lysobacter antibioticus (NCBI:txid84531)

Sequence (109 aa):
MAEAREHGDDRAPPIERPVPESQAPGATAWELSDPVRYREYELRGQRRLRQEYLMAAEQELPKWKALLDRARASGAPPAVIAEAQDKIRRLEARQTALRNGEPPETRTE